Protein AF-A0A969LDV9-F1 (afdb_monomer_lite)

Secondary structure (DSSP, 8-state):
-EEEEETTEEEE---S-SSHHHHHHHHHHHHHHHSS-EEETTEEE-----EEE---GGG-SSHHHHHHHHHHHHHHHHHT-SS-EEE--HHHHHHHHHHHHHHHHHHHHHHTT----------PPPP---

Foldseek 3Di:
DKDAPDDPDIDDDDPDDPDVVVVVVVLLVVQVVQQAWDDDPNDTHGDGAQWFAEDDCVVDPDPVRSVVQRVLQSVVSVVVHTRGGGYGDPVSVVVSVVVVVCVVCVVVCVVVVVDDDDDDDDDDDDPDDD

Radius of gyration: 21.86 Å; chains: 1; bounding box: 70×42×43 Å

pLDDT: mean 85.0, std 11.27, range [45.47, 96.06]

Sequence (130 aa):
MLARLGGDEFTVLLSNLQSVDEAIEVAKRIMKNLVPPFFLEGHELSATASIGIAYGMNSFSSAQDVLRAADTAMYYAKELGKNQYSVFDLDMHTRAVGRLHLIADLPRAIERGELELRYQPIVASRNRLD

Structure (mmCIF, N/CA/C/O backbone):
data_AF-A0A969LDV9-F1
#
_entry.id   AF-A0A969LDV9-F1
#
loop_
_atom_site.group_PDB
_atom_site.id
_atom_site.type_symbol
_atom_site.label_atom_id
_atom_site.label_alt_id
_atom_site.label_comp_id
_atom_site.label_asym_id
_atom_site.label_entity_id
_atom_site.label_seq_id
_atom_site.pdbx_PDB_ins_code
_atom_site.Cartn_x
_atom_site.Cartn_y
_atom_site.Cartn_z
_atom_site.occupancy
_atom_site.B_iso_or_equiv
_atom_site.auth_seq_id
_atom_site.auth_comp_id
_atom_site.auth_asym_id
_atom_site.auth_atom_id
_atom_site.pdbx_PDB_model_num
ATOM 1 N N . MET A 1 1 ? -16.334 7.992 1.622 1.00 90.25 1 MET A N 1
ATOM 2 C CA . MET A 1 1 ? -17.119 6.750 1.408 1.00 90.25 1 MET A CA 1
ATOM 3 C C . MET A 1 1 ? -16.243 5.544 1.704 1.00 90.25 1 MET A C 1
ATOM 5 O O . MET A 1 1 ? -15.041 5.639 1.499 1.00 90.25 1 MET A O 1
ATOM 9 N N . LEU A 1 2 ? -16.831 4.441 2.169 1.00 94.38 2 LEU A N 1
ATOM 10 C CA . LEU A 1 2 ? -16.154 3.156 2.366 1.00 94.38 2 LEU A CA 1
ATOM 11 C C . LEU A 1 2 ? -16.839 2.107 1.487 1.00 94.38 2 LEU A C 1
ATOM 13 O O . LEU A 1 2 ? -18.067 2.049 1.461 1.00 94.38 2 LEU A O 1
ATOM 17 N N . ALA A 1 3 ? -16.051 1.291 0.798 1.00 94.00 3 ALA A N 1
ATOM 18 C CA . ALA A 1 3 ? -16.526 0.165 0.008 1.00 94.00 3 ALA A CA 1
ATOM 19 C C . ALA A 1 3 ? -15.660 -1.072 0.274 1.00 94.00 3 ALA A C 1
ATOM 21 O O . ALA A 1 3 ? -14.482 -0.948 0.604 1.00 94.00 3 ALA A O 1
ATOM 22 N N . ARG A 1 4 ? -16.243 -2.260 0.108 1.00 94.94 4 ARG A N 1
ATOM 23 C CA . ARG A 1 4 ? -15.522 -3.536 0.069 1.00 94.94 4 ARG A CA 1
ATOM 24 C C . ARG A 1 4 ? -15.499 -4.002 -1.381 1.00 94.94 4 ARG A C 1
ATOM 26 O O . ARG A 1 4 ? -16.568 -4.172 -1.961 1.00 94.94 4 ARG A O 1
ATOM 33 N N . LEU A 1 5 ? -14.312 -4.164 -1.957 1.00 85.25 5 LEU A N 1
ATOM 34 C CA . LEU A 1 5 ? -14.166 -4.565 -3.363 1.00 85.25 5 LEU A CA 1
ATOM 35 C C . LEU A 1 5 ? -14.245 -6.085 -3.536 1.00 85.25 5 LEU A C 1
ATOM 37 O O . LEU A 1 5 ? -14.760 -6.567 -4.540 1.00 85.25 5 LEU A O 1
ATOM 41 N N . GLY A 1 6 ? -13.804 -6.835 -2.529 1.00 87.94 6 GLY A N 1
ATOM 42 C CA . GLY A 1 6 ? -13.818 -8.294 -2.521 1.00 87.94 6 GLY A CA 1
ATOM 43 C C . GLY A 1 6 ? -12.914 -8.822 -1.414 1.00 87.94 6 GLY A C 1
ATOM 44 O O . GLY A 1 6 ? -12.087 -8.080 -0.902 1.00 87.94 6 GLY A O 1
ATOM 45 N N . GLY A 1 7 ? -13.091 -10.079 -0.996 1.00 91.06 7 GLY A N 1
ATOM 46 C CA . GLY A 1 7 ? -12.204 -10.705 -0.004 1.00 91.06 7 GLY A CA 1
ATOM 47 C C . GLY A 1 7 ? -12.006 -9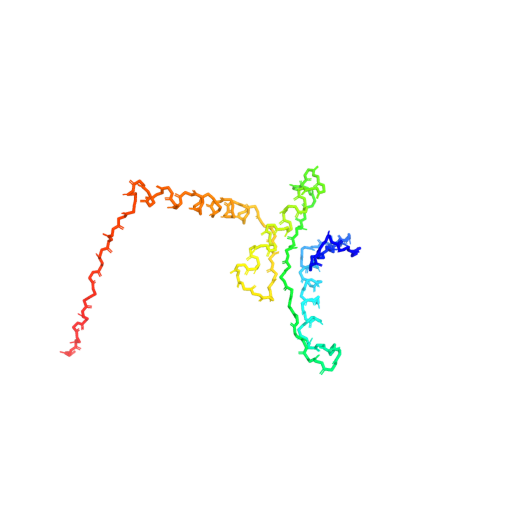.855 1.260 1.00 91.06 7 GLY A C 1
ATOM 48 O O . GLY A 1 7 ? -12.984 -9.466 1.905 1.00 91.06 7 GLY A O 1
ATOM 49 N N . ASP A 1 8 ? -10.750 -9.573 1.587 1.00 90.56 8 ASP A N 1
ATOM 50 C CA . ASP A 1 8 ? -10.272 -8.709 2.671 1.00 90.56 8 ASP A CA 1
ATOM 51 C C . ASP A 1 8 ? -9.943 -7.270 2.216 1.00 90.56 8 ASP A C 1
ATOM 53 O O . ASP A 1 8 ? -9.372 -6.489 2.978 1.00 90.56 8 ASP A O 1
ATOM 57 N N . GLU A 1 9 ? -10.336 -6.887 0.998 1.00 93.19 9 GLU A N 1
ATOM 58 C CA . GLU A 1 9 ? -9.989 -5.607 0.380 1.00 93.19 9 GLU A CA 1
ATOM 59 C C . GLU A 1 9 ? -11.079 -4.545 0.560 1.00 93.19 9 GLU A C 1
ATOM 61 O O . GLU A 1 9 ? -12.254 -4.715 0.202 1.00 93.19 9 GLU A O 1
ATOM 66 N N . PHE A 1 10 ? -10.652 -3.393 1.076 1.00 95.12 10 PHE A N 1
ATOM 67 C CA . PHE A 1 10 ? -11.492 -2.229 1.328 1.00 95.12 10 PHE A CA 1
ATOM 68 C C . PHE A 1 10 ? -10.932 -0.994 0.625 1.00 95.12 10 PHE A C 1
ATOM 70 O O . PHE A 1 10 ? -9.722 -0.797 0.541 1.00 95.12 10 PHE A O 1
ATOM 77 N N . THR A 1 11 ? -11.825 -0.118 0.174 1.00 95.19 11 THR A N 1
ATOM 78 C CA . THR A 1 11 ? -11.481 1.158 -0.459 1.00 95.19 11 THR A CA 1
ATOM 79 C C . THR A 1 11 ? -12.138 2.305 0.281 1.00 95.19 11 THR A C 1
ATOM 81 O O . THR A 1 11 ? -13.342 2.291 0.549 1.00 95.19 11 THR A O 1
ATOM 84 N N . VAL A 1 12 ? -11.341 3.329 0.580 1.00 95.44 12 VAL A N 1
ATOM 85 C CA . VAL A 1 12 ? -11.796 4.558 1.226 1.00 95.44 12 VAL A CA 1
ATOM 86 C C . VAL A 1 12 ? -11.627 5.712 0.250 1.00 95.44 12 VAL A C 1
ATOM 88 O O . VAL A 1 12 ? -10.517 6.021 -0.168 1.00 95.44 12 VAL A O 1
ATOM 91 N N . LEU A 1 13 ? -12.735 6.369 -0.089 1.00 94.06 13 LEU A N 1
ATOM 92 C CA . LEU A 1 13 ? -12.723 7.622 -0.839 1.00 94.06 13 LEU A CA 1
ATOM 93 C C . LEU A 1 13 ? -12.826 8.791 0.138 1.00 94.06 13 LEU A C 1
ATOM 95 O O . LEU A 1 13 ? -13.838 8.928 0.839 1.00 94.06 13 LEU A O 1
ATOM 99 N N . LEU A 1 14 ? -11.795 9.629 0.148 1.00 93.19 14 LEU A N 1
ATOM 100 C CA . LEU A 1 14 ? -11.752 10.895 0.869 1.00 93.19 14 LEU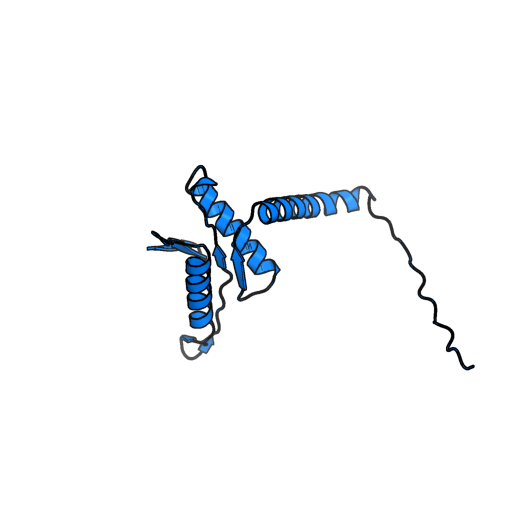 A CA 1
ATOM 101 C C . LEU A 1 14 ? -11.947 12.038 -0.129 1.00 93.19 14 LEU A C 1
ATOM 103 O O . LEU A 1 14 ? -11.344 12.044 -1.200 1.00 93.19 14 LEU A O 1
ATOM 107 N N . SER A 1 15 ? -12.811 12.986 0.213 1.00 89.81 15 SER A N 1
ATOM 108 C CA . SER A 1 15 ? -13.142 14.139 -0.628 1.00 89.81 15 SER A CA 1
ATOM 109 C C . SER A 1 15 ? -12.751 15.424 0.092 1.00 89.81 15 SER A C 1
ATOM 111 O O . SER A 1 15 ? -12.756 15.455 1.320 1.00 89.81 15 SER A O 1
ATOM 113 N N . ASN A 1 16 ? -12.466 16.481 -0.671 1.00 87.12 16 ASN A N 1
ATOM 114 C CA . ASN A 1 16 ? -12.156 17.823 -0.160 1.00 87.12 16 ASN A CA 1
ATOM 115 C C . ASN A 1 16 ? -10.918 17.906 0.755 1.00 87.12 16 ASN A C 1
ATOM 117 O O . ASN A 1 16 ? -10.867 18.761 1.637 1.00 87.12 16 ASN A O 1
ATOM 121 N N . LEU A 1 17 ? -9.924 17.046 0.525 1.00 86.75 17 LEU A N 1
ATOM 122 C CA . LEU A 1 17 ? -8.629 17.124 1.204 1.00 86.75 17 LEU A CA 1
ATOM 123 C C . LEU A 1 17 ? -7.834 18.338 0.708 1.00 86.75 17 LEU A C 1
ATOM 125 O O . LEU A 1 17 ? -7.815 18.593 -0.499 1.00 86.75 17 LEU A O 1
ATOM 129 N N . GLN A 1 18 ? -7.160 19.056 1.609 1.00 84.25 18 GLN A N 1
ATOM 130 C CA . GLN A 1 18 ? -6.258 20.157 1.237 1.00 84.25 18 GLN A CA 1
ATOM 131 C C . GLN A 1 18 ? -4.836 19.661 0.955 1.00 84.25 18 GLN A C 1
ATOM 133 O O . GLN A 1 18 ? -4.093 20.291 0.200 1.00 84.25 18 GLN A O 1
ATOM 138 N N . SER A 1 19 ? -4.450 18.527 1.542 1.00 81.81 19 SER A N 1
ATOM 139 C CA . SER A 1 19 ? -3.135 17.921 1.352 1.00 81.81 19 SER A CA 1
ATOM 140 C C . SER A 1 19 ? -3.177 16.393 1.401 1.00 81.81 19 SER A C 1
ATOM 142 O O . SER A 1 19 ? -4.139 15.770 1.858 1.00 81.81 19 SER A O 1
ATOM 144 N N . VAL A 1 20 ? -2.085 15.774 0.946 1.00 85.56 20 VAL A N 1
ATOM 145 C CA . VAL A 1 20 ? -1.869 14.329 1.095 1.00 85.56 20 VAL A CA 1
ATOM 146 C C . VAL A 1 20 ? -1.702 13.922 2.563 1.00 85.56 20 VAL A C 1
ATOM 148 O O . VAL A 1 20 ? -2.042 12.796 2.924 1.00 85.56 20 VAL A O 1
ATOM 151 N N . ASP A 1 21 ? -1.242 14.834 3.425 1.00 83.31 21 ASP A N 1
ATOM 152 C CA . ASP A 1 21 ? -1.041 14.564 4.851 1.00 83.31 21 ASP A CA 1
ATOM 153 C C . ASP A 1 21 ? -2.353 14.218 5.556 1.00 83.31 21 ASP A C 1
ATOM 155 O O . ASP A 1 21 ? -2.382 13.308 6.380 1.00 83.31 21 ASP A O 1
ATOM 159 N N . GLU A 1 22 ? -3.465 14.843 5.166 1.00 87.44 22 GLU A N 1
ATOM 160 C CA . GLU A 1 22 ? -4.788 14.491 5.690 1.00 87.44 22 GLU A CA 1
ATOM 161 C C . GLU A 1 22 ? -5.177 13.041 5.343 1.00 87.44 22 GLU A C 1
ATOM 163 O O . GLU A 1 22 ? -5.726 12.312 6.174 1.00 87.44 22 GLU A O 1
ATOM 168 N N . ALA A 1 23 ? -4.851 12.571 4.131 1.00 91.50 23 ALA A N 1
ATOM 169 C CA . ALA A 1 23 ? -5.065 11.171 3.756 1.00 91.50 23 ALA A CA 1
ATOM 170 C C . ALA A 1 23 ? -4.163 10.224 4.563 1.00 91.50 23 ALA A C 1
ATOM 172 O O . ALA A 1 23 ? -4.605 9.155 4.995 1.00 91.50 23 ALA A O 1
ATOM 173 N N . ILE A 1 24 ? -2.912 10.628 4.802 1.00 90.12 24 ILE A N 1
ATOM 174 C CA . ILE A 1 24 ? -1.956 9.884 5.628 1.00 90.12 24 ILE A CA 1
ATOM 175 C C . ILE A 1 24 ? -2.457 9.774 7.073 1.00 90.12 24 ILE A C 1
ATOM 177 O O . ILE A 1 24 ? -2.370 8.701 7.673 1.00 90.12 24 ILE A O 1
ATOM 181 N N . GLU A 1 25 ? -3.003 10.845 7.647 1.00 91.38 25 GLU A N 1
ATOM 182 C CA . GLU A 1 25 ? -3.582 10.829 8.992 1.00 91.38 25 GLU A CA 1
ATOM 183 C C . GLU A 1 25 ? -4.755 9.853 9.096 1.00 91.38 25 GLU A C 1
ATOM 185 O O . GLU A 1 25 ? -4.824 9.065 10.045 1.00 91.38 25 GLU A O 1
ATOM 190 N N . VAL A 1 26 ? -5.645 9.839 8.099 1.00 95.31 26 VAL A N 1
ATOM 191 C CA . VAL A 1 26 ? -6.745 8.869 8.044 1.00 95.31 26 VAL A CA 1
ATOM 192 C C . VAL A 1 26 ? -6.212 7.438 7.954 1.00 95.31 26 VAL A C 1
ATOM 194 O O . VAL A 1 26 ? -6.678 6.578 8.705 1.00 95.31 26 VAL A O 1
ATOM 197 N N . ALA A 1 27 ? -5.215 7.173 7.105 1.00 95.00 27 ALA A N 1
ATOM 198 C CA . ALA A 1 27 ? -4.597 5.851 6.989 1.00 95.00 27 ALA A CA 1
ATOM 199 C C . ALA A 1 27 ? -3.981 5.392 8.321 1.00 95.00 27 ALA A C 1
ATOM 201 O O . ALA A 1 27 ? -4.293 4.303 8.809 1.00 95.00 27 ALA A O 1
ATOM 202 N N . LYS A 1 28 ? -3.196 6.257 8.977 1.00 93.31 28 LYS A N 1
ATOM 203 C CA . LYS A 1 28 ? -2.629 6.001 10.312 1.00 93.31 28 LYS A CA 1
ATOM 204 C C . LYS A 1 28 ? -3.717 5.726 11.346 1.00 93.31 28 LYS A C 1
ATOM 206 O O . LYS A 1 28 ? -3.566 4.824 12.170 1.00 93.31 28 LYS A O 1
ATOM 211 N N . ARG A 1 29 ? -4.828 6.470 11.303 1.00 95.31 29 ARG A N 1
ATOM 212 C CA . ARG A 1 29 ? -5.967 6.259 12.203 1.00 95.31 29 ARG A CA 1
ATOM 213 C C . ARG A 1 29 ? -6.604 4.892 11.979 1.00 95.31 29 ARG A C 1
ATOM 215 O O . ARG A 1 29 ? -6.867 4.205 12.960 1.00 95.31 29 ARG A O 1
ATOM 222 N N . ILE A 1 30 ? -6.832 4.485 10.731 1.00 94.56 30 ILE A N 1
ATOM 223 C CA . ILE A 1 30 ? -7.385 3.161 10.402 1.00 94.56 30 ILE A CA 1
ATOM 224 C C . ILE A 1 30 ? -6.469 2.063 10.945 1.00 94.56 30 ILE A C 1
ATOM 226 O O . ILE A 1 30 ? -6.922 1.211 11.704 1.00 94.56 30 ILE A O 1
ATOM 230 N N . MET A 1 31 ? -5.174 2.129 10.633 1.00 93.50 31 MET A N 1
ATOM 231 C CA . MET A 1 31 ? -4.197 1.138 11.084 1.00 93.50 31 MET A CA 1
ATOM 232 C C . MET A 1 31 ? -4.141 1.052 12.611 1.00 93.50 31 MET A C 1
ATOM 234 O O . MET A 1 31 ? -4.244 -0.036 13.166 1.00 93.50 31 MET A O 1
ATOM 238 N N . LYS A 1 32 ? -4.071 2.196 13.307 1.00 92.06 32 LYS A N 1
ATOM 239 C CA . LYS A 1 32 ? -4.051 2.244 14.777 1.00 92.06 32 LYS A CA 1
ATOM 240 C C . LYS A 1 32 ? -5.277 1.577 15.406 1.00 92.06 32 LYS A C 1
ATOM 242 O O . LYS A 1 32 ? -5.143 0.964 16.456 1.00 92.06 32 LYS A O 1
ATOM 247 N N . ASN A 1 33 ? -6.451 1.700 14.788 1.00 92.25 33 ASN A N 1
ATOM 248 C CA . ASN A 1 33 ? -7.678 1.080 15.296 1.00 92.25 33 ASN A CA 1
ATOM 249 C C . ASN A 1 33 ? -7.782 -0.420 14.973 1.00 92.25 33 ASN A C 1
ATOM 251 O O . ASN A 1 33 ? -8.582 -1.098 15.604 1.00 92.25 33 ASN A O 1
ATOM 255 N N . LEU A 1 34 ? -6.984 -0.937 14.032 1.00 89.94 34 LEU A N 1
ATOM 256 C CA . LEU A 1 34 ? -6.915 -2.370 13.716 1.00 89.94 34 LEU A CA 1
ATOM 257 C C . LEU A 1 34 ? -5.871 -3.126 14.545 1.00 89.94 34 LEU A C 1
ATOM 259 O O . LEU A 1 34 ? -5.964 -4.341 14.650 1.00 89.94 34 LEU A O 1
ATOM 263 N N . VAL A 1 35 ? -4.893 -2.425 15.132 1.00 86.12 35 VAL A N 1
ATOM 264 C CA . VAL A 1 35 ? -3.834 -3.038 15.955 1.00 86.12 35 VAL A CA 1
ATOM 265 C C . VAL A 1 35 ? -4.366 -3.814 17.170 1.00 86.12 35 VAL A C 1
ATOM 267 O O . VAL A 1 35 ? -3.831 -4.893 17.428 1.00 86.12 35 VAL A O 1
ATOM 270 N N . PRO A 1 36 ? -5.346 -3.311 17.951 1.00 88.38 36 PRO A N 1
ATOM 271 C CA . PRO A 1 36 ? -5.856 -4.057 19.093 1.00 88.38 36 PRO A CA 1
ATOM 272 C C . PRO A 1 36 ? -6.487 -5.385 18.649 1.00 88.38 36 PRO A C 1
ATOM 274 O O . PRO A 1 36 ? -7.242 -5.395 17.673 1.00 88.38 36 PRO A O 1
ATOM 277 N N . PRO A 1 37 ? -6.219 -6.490 19.362 1.00 88.75 37 PRO A N 1
ATOM 278 C CA . PRO A 1 37 ? -6.865 -7.758 19.071 1.00 88.75 37 PRO A CA 1
ATOM 279 C C . PRO A 1 37 ? -8.376 -7.664 19.309 1.00 88.75 37 PRO A C 1
ATOM 281 O O . PRO A 1 37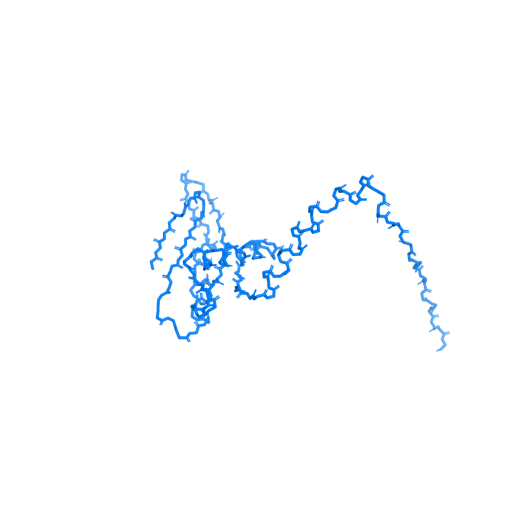 ? -8.851 -6.905 20.159 1.00 88.75 37 PRO A O 1
ATOM 284 N N . PHE A 1 38 ? -9.137 -8.453 18.559 1.00 89.31 38 PHE A N 1
ATOM 285 C CA . PHE A 1 38 ? -10.582 -8.572 18.705 1.00 89.31 38 PHE A CA 1
ATOM 286 C C . PHE A 1 38 ? -10.974 -10.013 19.023 1.00 89.31 38 PHE A C 1
ATOM 288 O O . PHE A 1 38 ? -10.339 -10.967 18.576 1.00 89.31 38 PHE A O 1
ATOM 295 N N . PHE A 1 39 ? -12.041 -10.167 19.808 1.00 91.75 39 PHE A N 1
ATOM 296 C CA . PHE A 1 39 ? -12.568 -11.473 20.183 1.00 91.75 39 PHE A CA 1
ATOM 297 C C . PHE A 1 39 ? -13.647 -11.915 19.200 1.00 91.75 39 PHE A C 1
ATOM 299 O O . PHE A 1 39 ? -14.641 -11.215 19.004 1.00 91.75 39 PHE A O 1
ATOM 306 N N . LEU A 1 40 ? -13.471 -13.099 18.621 1.00 91.00 40 LEU A N 1
ATOM 307 C CA . LEU A 1 40 ? -14.457 -13.759 17.773 1.00 91.00 40 LEU A CA 1
ATOM 308 C C . LEU A 1 40 ? -14.639 -15.194 18.266 1.00 91.00 40 LEU A C 1
ATOM 310 O O . LEU A 1 40 ? -13.673 -15.944 18.340 1.00 91.00 40 LEU A O 1
ATOM 314 N N . GLU A 1 41 ? -15.865 -15.5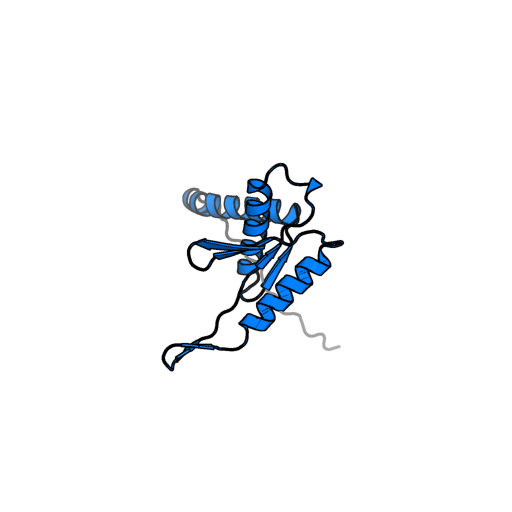62 18.646 1.00 92.12 41 GLU A N 1
ATOM 315 C CA . GLU A 1 41 ? -16.198 -16.916 19.135 1.00 92.12 41 GLU A CA 1
ATOM 316 C C . GLU A 1 41 ? -15.307 -17.404 20.299 1.00 92.12 41 GLU A C 1
ATOM 318 O O . GLU A 1 41 ? -15.021 -18.587 20.438 1.00 92.12 41 GLU A O 1
ATOM 323 N N . GLY A 1 42 ? -14.857 -16.482 21.159 1.00 91.12 42 GLY A N 1
ATOM 324 C CA . GLY A 1 42 ? -13.966 -16.796 22.284 1.00 91.12 42 GLY A CA 1
ATOM 325 C C . GLY A 1 42 ? -12.484 -16.913 21.912 1.00 91.12 42 GLY A C 1
ATOM 326 O O . GLY A 1 42 ? -11.660 -17.139 22.796 1.00 91.12 42 GLY A O 1
ATOM 327 N N . HIS A 1 43 ? -12.128 -16.706 20.644 1.00 90.94 43 HIS A N 1
ATOM 328 C CA . HIS A 1 43 ? -10.750 -16.640 20.171 1.00 90.94 43 HIS A CA 1
ATOM 329 C C . HIS A 1 43 ? -10.284 -15.192 20.032 1.00 90.94 43 HIS A C 1
ATOM 331 O O . HIS A 1 43 ? -10.996 -14.343 19.496 1.00 90.94 43 HIS A O 1
ATOM 337 N N . GLU A 1 44 ? -9.069 -14.922 20.499 1.00 93.44 44 GLU A N 1
ATOM 338 C CA . GLU A 1 44 ? -8.394 -13.644 20.298 1.00 93.44 44 GLU A CA 1
ATOM 339 C C . GLU A 1 44 ? -7.720 -13.638 18.920 1.00 93.44 44 GLU A C 1
ATOM 341 O O . GLU A 1 44 ? -6.888 -14.496 18.617 1.00 93.44 44 GLU A O 1
ATOM 346 N N . LEU A 1 45 ? -8.104 -12.688 18.069 1.00 90.88 45 LEU A N 1
ATOM 347 C CA . LEU A 1 45 ? -7.594 -12.539 16.710 1.00 90.88 45 LEU A CA 1
ATOM 348 C C . LEU A 1 45 ? -6.953 -11.164 16.533 1.00 90.88 45 LEU A C 1
ATOM 350 O O . LEU A 1 45 ? -7.475 -10.156 17.003 1.00 90.88 45 LEU A O 1
ATOM 354 N N . SER A 1 46 ? -5.857 -11.121 15.779 1.00 88.94 46 SER A N 1
ATOM 355 C CA . SER A 1 46 ? -5.173 -9.877 15.419 1.00 88.94 46 SER A CA 1
ATOM 356 C C . SER A 1 46 ? -5.207 -9.683 13.910 1.00 88.94 46 SER A C 1
ATOM 358 O O . SER A 1 46 ? -4.825 -10.577 13.152 1.00 88.94 46 SER A O 1
ATOM 360 N N . ALA A 1 47 ? -5.621 -8.497 13.471 1.00 89.69 47 ALA A N 1
ATOM 361 C CA . ALA A 1 47 ? -5.574 -8.092 12.072 1.00 89.69 47 ALA A CA 1
ATOM 362 C C . ALA A 1 47 ? -4.677 -6.865 11.909 1.00 89.69 47 ALA A C 1
ATOM 364 O O . ALA A 1 47 ? -4.504 -6.058 12.812 1.00 89.69 47 ALA A O 1
ATOM 365 N N . THR A 1 48 ? -4.089 -6.719 10.728 1.00 91.25 48 THR A N 1
ATOM 366 C CA . THR A 1 48 ? -3.352 -5.509 10.350 1.00 91.25 48 THR A CA 1
ATOM 367 C C . THR A 1 48 ? -3.767 -5.124 8.943 1.00 91.25 48 THR A C 1
ATOM 369 O O . THR A 1 48 ? -4.229 -5.977 8.186 1.00 91.25 48 THR A O 1
ATOM 372 N N . ALA A 1 49 ? -3.600 -3.855 8.584 1.00 92.50 49 ALA A N 1
ATOM 373 C CA . ALA A 1 49 ? -3.873 -3.378 7.235 1.00 92.50 49 ALA A CA 1
ATOM 374 C C . ALA A 1 49 ? -2.593 -2.856 6.585 1.00 92.50 49 ALA A C 1
ATOM 376 O O . ALA A 1 49 ? -1.805 -2.158 7.223 1.00 92.50 49 ALA A O 1
ATOM 377 N N . SER A 1 50 ? -2.422 -3.166 5.303 1.00 94.62 50 SER A N 1
ATOM 378 C CA . SER A 1 50 ? -1.497 -2.450 4.427 1.00 94.62 50 SER A CA 1
ATOM 379 C C . SER A 1 50 ? -2.320 -1.512 3.550 1.00 94.62 50 SER A C 1
ATOM 381 O O . SER A 1 50 ? -3.284 -1.961 2.935 1.00 94.62 50 SER A O 1
ATOM 383 N N . ILE A 1 51 ? -1.985 -0.220 3.521 1.00 96.06 51 ILE A N 1
ATOM 384 C CA . ILE A 1 51 ? -2.813 0.812 2.872 1.00 96.06 51 ILE A CA 1
ATOM 385 C C . ILE A 1 51 ? -2.031 1.499 1.751 1.00 96.06 51 ILE A C 1
ATOM 387 O O . ILE A 1 51 ? -0.956 2.045 1.980 1.00 96.06 51 ILE A O 1
ATOM 391 N N . GLY A 1 52 ? -2.592 1.518 0.544 1.00 95.25 52 GLY A N 1
ATOM 392 C CA . GLY A 1 52 ? -2.097 2.331 -0.565 1.00 95.25 52 GLY A CA 1
ATOM 393 C C . GLY A 1 52 ? -2.909 3.610 -0.729 1.00 95.25 52 GLY A C 1
ATOM 394 O O . GLY A 1 52 ? -4.138 3.573 -0.699 1.00 95.25 52 GLY A O 1
ATOM 395 N N . ILE A 1 53 ? -2.232 4.745 -0.892 1.00 94.38 53 ILE A N 1
ATOM 396 C CA . ILE A 1 53 ? -2.853 6.068 -1.005 1.00 94.38 53 ILE A CA 1
ATOM 397 C C . ILE A 1 53 ? -2.549 6.636 -2.389 1.00 94.38 53 ILE A C 1
ATOM 399 O O . ILE A 1 53 ? -1.390 6.862 -2.719 1.00 94.38 53 ILE A O 1
ATOM 403 N N . ALA A 1 54 ? -3.583 6.918 -3.180 1.00 92.38 54 ALA A N 1
ATOM 404 C CA . ALA A 1 54 ? -3.468 7.719 -4.397 1.00 92.38 54 ALA A CA 1
ATOM 405 C C . ALA A 1 54 ? -4.026 9.125 -4.133 1.00 92.38 54 ALA A C 1
ATOM 407 O O . ALA A 1 54 ? -5.169 9.270 -3.700 1.00 92.38 54 ALA A O 1
ATOM 408 N N . TYR A 1 55 ? -3.216 10.154 -4.382 1.00 87.12 55 TYR A N 1
ATOM 409 C CA . TYR A 1 55 ? -3.557 11.560 -4.157 1.00 87.12 55 TYR A CA 1
ATOM 410 C C . TYR A 1 55 ? -3.177 12.402 -5.382 1.00 87.12 55 TYR A C 1
ATOM 412 O O . TYR A 1 55 ? -2.207 12.092 -6.065 1.00 87.12 55 TYR A O 1
ATOM 420 N N . GLY A 1 56 ? -3.929 13.473 -5.653 1.00 73.62 56 GLY A N 1
ATOM 421 C CA . GLY A 1 56 ? -3.680 14.372 -6.786 1.00 73.62 56 GLY A CA 1
ATOM 422 C C . GLY A 1 56 ? -4.441 13.966 -8.050 1.00 73.62 56 GLY A C 1
ATOM 423 O O . GLY A 1 56 ? -3.914 13.296 -8.931 1.00 73.62 56 GLY A O 1
ATOM 424 N N . MET A 1 57 ? -5.697 14.409 -8.153 1.00 60.72 57 MET A N 1
ATOM 425 C CA . MET A 1 57 ? -6.612 14.050 -9.249 1.00 60.72 57 MET A CA 1
ATOM 426 C C . MET A 1 57 ? -6.142 14.523 -10.634 1.00 60.72 57 MET A C 1
ATOM 428 O O . MET A 1 57 ? -6.482 13.891 -11.626 1.00 60.72 57 MET A O 1
ATOM 432 N N . ASN A 1 58 ? -5.322 15.579 -10.717 1.00 59.56 58 ASN A N 1
ATOM 433 C CA . ASN A 1 58 ? -4.846 16.116 -12.000 1.00 59.56 58 ASN A CA 1
ATOM 434 C C . ASN A 1 58 ? -3.867 15.185 -12.736 1.00 59.56 58 ASN A C 1
ATOM 436 O O . ASN A 1 58 ? -3.606 15.400 -13.917 1.00 59.56 58 ASN A O 1
ATOM 440 N N . SER A 1 59 ? -3.340 14.163 -12.058 1.00 64.75 59 SER A N 1
ATOM 441 C CA . SER A 1 59 ? -2.428 13.176 -12.644 1.00 64.75 59 SER A CA 1
ATOM 442 C C . SER A 1 59 ? -3.146 11.936 -13.192 1.00 64.75 59 SER A C 1
ATOM 444 O O . SER A 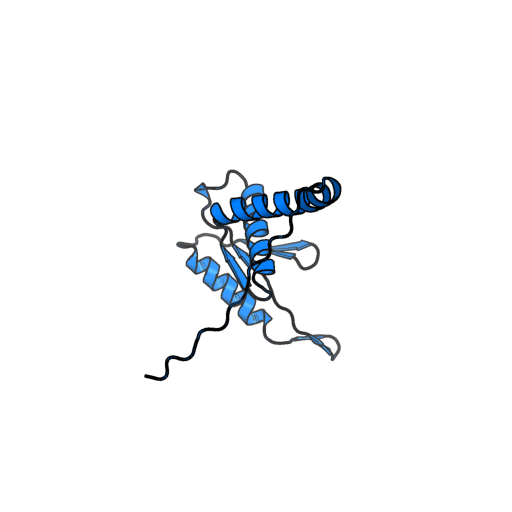1 59 ? -2.494 11.072 -13.774 1.00 64.75 59 SER A O 1
ATOM 446 N N . PHE A 1 60 ? -4.469 11.818 -13.013 1.00 77.62 60 PHE A N 1
ATOM 447 C CA . PHE A 1 60 ? -5.231 10.620 -13.372 1.00 77.62 60 PHE A CA 1
ATOM 448 C C . PHE A 1 60 ? -6.323 10.928 -14.395 1.00 77.62 60 PHE A C 1
ATOM 450 O O . PHE A 1 60 ? -7.101 11.865 -14.240 1.00 77.62 60 PHE A O 1
ATOM 457 N N . SER A 1 61 ? -6.405 10.106 -15.441 1.00 81.75 61 SER A N 1
ATOM 458 C CA . SER A 1 61 ? -7.371 10.285 -16.530 1.00 81.75 61 SER A CA 1
ATOM 459 C C . SER A 1 61 ? -8.706 9.574 -16.280 1.00 81.75 61 SER A C 1
ATOM 461 O O . SER A 1 61 ? -9.689 9.856 -16.962 1.00 81.75 61 SER A O 1
ATOM 463 N N . SER A 1 62 ? -8.767 8.658 -15.308 1.00 89.00 62 SER A N 1
ATOM 464 C CA . SER A 1 62 ? -9.969 7.889 -14.981 1.00 89.00 62 SER A CA 1
ATOM 465 C C . SER A 1 62 ? -9.985 7.391 -13.532 1.00 89.00 62 SER A C 1
ATOM 467 O O . SER A 1 62 ? -8.949 7.285 -12.875 1.00 89.00 62 SER A O 1
ATOM 469 N N . ALA A 1 63 ? -11.166 6.999 -13.042 1.00 88.19 63 ALA A N 1
ATOM 470 C CA . ALA A 1 63 ? -11.299 6.313 -11.755 1.00 88.19 63 ALA A CA 1
ATOM 471 C C . ALA A 1 63 ? -10.521 4.982 -11.708 1.00 88.19 63 ALA A C 1
ATOM 473 O O . ALA A 1 63 ? -9.995 4.618 -10.658 1.00 88.19 63 ALA A O 1
ATOM 474 N N . GLN A 1 64 ? -10.410 4.276 -12.840 1.00 89.38 64 GLN A N 1
ATOM 475 C CA . GLN A 1 64 ? -9.608 3.052 -12.935 1.00 89.38 64 GLN A CA 1
ATOM 476 C C . GLN A 1 64 ? -8.117 3.335 -12.713 1.00 89.38 64 GLN A C 1
ATOM 478 O O . GLN A 1 64 ? -7.448 2.551 -12.043 1.00 89.38 64 GLN A O 1
ATOM 483 N N . ASP A 1 65 ? -7.604 4.469 -13.199 1.00 88.81 65 ASP A N 1
ATOM 484 C CA . ASP A 1 65 ? -6.204 4.852 -12.986 1.00 88.81 65 ASP A CA 1
ATOM 485 C C . ASP A 1 65 ? -5.914 5.153 -11.513 1.00 88.81 65 ASP A C 1
ATOM 487 O O . ASP A 1 65 ? -4.887 4.718 -10.993 1.00 88.81 65 ASP A O 1
ATOM 491 N N . VAL A 1 66 ? -6.840 5.828 -10.823 1.00 89.81 66 VAL A N 1
ATOM 492 C CA . VAL A 1 66 ? -6.727 6.096 -9.379 1.00 89.81 66 VAL A CA 1
ATOM 493 C C . VAL A 1 66 ? -6.704 4.789 -8.586 1.00 89.81 66 VAL A C 1
ATOM 495 O O . VAL A 1 66 ? -5.859 4.616 -7.708 1.00 89.81 66 VAL A O 1
ATOM 498 N N . LEU A 1 67 ? -7.604 3.853 -8.907 1.00 90.81 67 LEU A N 1
ATOM 499 C CA . LEU A 1 67 ? -7.652 2.546 -8.249 1.00 90.81 67 LEU A CA 1
ATOM 500 C C . LEU A 1 67 ? -6.361 1.753 -8.483 1.00 90.81 67 LEU A C 1
ATOM 502 O O . LEU A 1 67 ? -5.796 1.235 -7.526 1.00 90.81 67 LEU A O 1
ATOM 506 N N . ARG A 1 68 ? -5.843 1.723 -9.719 1.00 89.62 68 ARG A N 1
ATOM 507 C CA . ARG A 1 68 ? -4.573 1.050 -10.042 1.00 89.62 68 ARG A CA 1
ATOM 508 C C . ARG A 1 68 ? -3.384 1.679 -9.311 1.00 89.62 68 ARG A C 1
ATOM 510 O O . ARG A 1 68 ? -2.489 0.964 -8.865 1.00 89.62 68 ARG A O 1
ATOM 517 N N . ALA A 1 69 ? -3.358 3.004 -9.181 1.00 89.38 69 ALA A N 1
ATOM 518 C CA . ALA A 1 69 ? -2.318 3.711 -8.440 1.00 89.38 69 ALA A CA 1
ATOM 519 C C . ALA A 1 69 ? -2.366 3.385 -6.937 1.00 89.38 69 ALA A C 1
ATOM 521 O O . ALA A 1 69 ? -1.335 3.063 -6.342 1.00 89.38 69 ALA A O 1
ATOM 522 N N . ALA A 1 70 ? -3.561 3.400 -6.339 1.00 92.50 70 ALA A N 1
ATOM 523 C CA . ALA A 1 70 ? -3.757 3.025 -4.941 1.00 92.50 70 ALA A CA 1
ATOM 524 C C . ALA A 1 70 ? -3.374 1.557 -4.693 1.00 92.50 70 ALA A C 1
ATOM 526 O O . ALA A 1 70 ? -2.676 1.267 -3.725 1.00 92.50 70 ALA A O 1
ATOM 527 N N . ASP A 1 71 ? -3.748 0.652 -5.596 1.00 91.62 71 ASP A N 1
ATOM 528 C CA . ASP A 1 71 ? -3.384 -0.766 -5.532 1.00 91.62 71 ASP A CA 1
ATOM 529 C C . ASP A 1 71 ? -1.863 -0.977 -5.638 1.00 91.62 71 ASP A C 1
ATOM 531 O O . ASP A 1 71 ? -1.258 -1.653 -4.806 1.00 91.62 71 ASP A O 1
ATOM 535 N N . THR A 1 72 ? -1.202 -0.284 -6.574 1.00 90.06 72 THR A N 1
ATOM 536 C CA . THR A 1 72 ? 0.268 -0.311 -6.710 1.00 90.06 72 THR A CA 1
ATOM 537 C C . THR A 1 72 ? 0.954 0.137 -5.414 1.00 90.06 72 THR A C 1
ATOM 539 O O . THR A 1 72 ? 1.896 -0.506 -4.944 1.00 90.06 72 THR A O 1
ATOM 542 N N . ALA A 1 73 ? 0.475 1.225 -4.803 1.00 91.38 73 ALA A N 1
ATOM 543 C CA . ALA A 1 73 ? 1.011 1.709 -3.535 1.00 91.38 73 ALA A CA 1
ATOM 544 C C . ALA A 1 73 ? 0.738 0.738 -2.376 1.00 91.38 73 ALA A C 1
ATOM 546 O O . ALA A 1 73 ? 1.609 0.526 -1.534 1.00 91.38 73 ALA A O 1
ATOM 547 N N . MET A 1 74 ? -0.434 0.101 -2.345 1.00 93.38 74 MET A N 1
ATOM 548 C CA . MET A 1 74 ? -0.770 -0.909 -1.341 1.00 93.38 74 MET A CA 1
ATOM 549 C C . MET A 1 74 ? 0.155 -2.122 -1.457 1.00 93.38 74 MET A C 1
ATOM 551 O O . MET A 1 74 ? 0.644 -2.622 -0.442 1.00 93.38 74 MET A O 1
ATOM 555 N N . TYR A 1 75 ? 0.411 -2.589 -2.679 1.00 90.12 75 TYR A N 1
ATOM 556 C CA . TYR A 1 75 ? 1.318 -3.704 -2.919 1.00 90.12 75 TYR A CA 1
ATOM 557 C C . TYR A 1 75 ? 2.735 -3.371 -2.443 1.00 90.12 75 TYR A C 1
ATOM 559 O O . TYR A 1 75 ? 3.337 -4.145 -1.701 1.00 90.12 75 TYR A O 1
ATOM 567 N N . TYR A 1 76 ? 3.233 -2.174 -2.760 1.00 87.56 76 TYR A N 1
ATOM 568 C CA . TYR A 1 76 ? 4.522 -1.709 -2.252 1.00 87.56 76 TYR A CA 1
ATOM 569 C C . TYR A 1 76 ? 4.554 -1.618 -0.718 1.00 87.56 76 TYR A C 1
ATOM 571 O O . TYR A 1 76 ? 5.526 -2.039 -0.092 1.00 87.56 76 TYR A O 1
ATOM 579 N N . ALA A 1 77 ? 3.468 -1.154 -0.089 1.00 90.25 77 ALA A N 1
ATOM 580 C CA . ALA A 1 77 ? 3.344 -1.169 1.365 1.00 90.25 77 ALA A CA 1
ATOM 581 C C . ALA A 1 77 ? 3.441 -2.597 1.928 1.00 90.25 77 ALA A C 1
ATOM 583 O O . ALA A 1 77 ? 4.144 -2.798 2.912 1.00 90.25 77 ALA A O 1
ATOM 584 N N . LYS A 1 78 ? 2.806 -3.597 1.291 1.00 89.12 78 LYS A N 1
ATOM 585 C CA . LYS A 1 78 ? 2.924 -5.017 1.682 1.00 89.12 78 LYS A CA 1
ATOM 586 C C . LYS A 1 78 ? 4.368 -5.526 1.577 1.00 89.12 78 LYS A C 1
ATOM 588 O O . LYS A 1 78 ? 4.796 -6.280 2.448 1.00 89.12 78 LYS A O 1
ATOM 593 N N . GLU A 1 79 ? 5.122 -5.107 0.559 1.00 87.50 79 GLU A N 1
ATOM 594 C CA . GLU A 1 79 ? 6.533 -5.491 0.395 1.00 87.50 79 GLU A CA 1
ATOM 595 C C . GLU A 1 79 ? 7.460 -4.876 1.452 1.00 87.50 79 GLU A C 1
ATOM 597 O O . GLU A 1 79 ? 8.414 -5.525 1.878 1.00 87.50 79 GLU A O 1
ATOM 602 N N . LEU A 1 80 ? 7.173 -3.652 1.908 1.00 82.56 80 LEU A N 1
ATOM 603 C CA . LEU A 1 80 ? 7.901 -2.998 3.004 1.00 82.56 80 LEU A CA 1
ATOM 604 C C . LEU A 1 80 ? 7.558 -3.573 4.392 1.00 82.56 80 LEU A C 1
ATOM 606 O O . LEU A 1 80 ? 8.194 -3.213 5.385 1.00 82.56 80 LEU A O 1
ATOM 610 N N . GLY A 1 81 ? 6.550 -4.443 4.477 1.00 82.94 81 GLY A N 1
ATOM 611 C CA . GLY A 1 81 ? 6.102 -5.104 5.699 1.00 82.94 81 GLY A CA 1
ATOM 612 C C . GLY A 1 81 ? 4.596 -4.974 5.938 1.00 82.94 81 GLY A C 1
ATOM 613 O O . GLY A 1 81 ? 3.913 -4.096 5.415 1.00 82.94 81 GLY A O 1
ATOM 614 N N . LYS A 1 82 ? 4.045 -5.860 6.773 1.00 80.25 82 LYS A N 1
ATOM 615 C CA . LYS A 1 82 ? 2.646 -5.744 7.216 1.00 80.25 82 LYS A CA 1
ATOM 616 C C . LYS A 1 82 ? 2.475 -4.511 8.112 1.00 80.25 82 LYS A C 1
ATOM 618 O O . LYS A 1 82 ? 3.429 -4.082 8.755 1.00 80.25 82 LYS A O 1
ATOM 623 N N . ASN A 1 83 ? 1.250 -3.987 8.197 1.00 88.62 83 ASN A N 1
ATOM 624 C CA . ASN A 1 83 ? 0.919 -2.815 9.018 1.00 88.62 83 ASN A CA 1
ATOM 625 C C . ASN A 1 83 ? 1.679 -1.538 8.609 1.00 88.62 83 ASN A C 1
ATOM 627 O O . ASN A 1 83 ? 2.213 -0.829 9.461 1.00 88.62 83 ASN A O 1
ATOM 631 N N . GLN A 1 84 ? 1.715 -1.241 7.308 1.00 92.75 84 GLN A N 1
ATOM 632 C CA . GLN A 1 84 ? 2.345 -0.042 6.742 1.00 92.75 84 GLN A CA 1
ATOM 633 C C . GLN A 1 84 ? 1.419 0.641 5.730 1.00 92.75 84 GLN A C 1
ATOM 635 O O . GLN A 1 84 ? 0.499 0.023 5.192 1.00 92.75 84 GLN A O 1
ATOM 640 N N . TYR A 1 85 ? 1.681 1.914 5.439 1.00 93.19 85 TYR A N 1
ATOM 641 C CA . TYR A 1 85 ? 1.045 2.616 4.329 1.00 93.19 85 TYR A CA 1
ATOM 642 C C . TYR A 1 85 ? 2.089 3.069 3.312 1.00 93.19 85 TYR A C 1
ATOM 644 O O . TYR A 1 85 ? 3.261 3.246 3.645 1.00 93.19 85 TYR A O 1
ATOM 652 N N . SER A 1 86 ? 1.657 3.296 2.079 1.00 92.06 86 SER A N 1
ATOM 653 C CA . SER A 1 86 ? 2.477 3.960 1.075 1.00 92.06 86 SER A CA 1
ATOM 654 C C . SER A 1 86 ? 1.642 4.924 0.248 1.00 92.06 86 SER A C 1
ATOM 656 O O . SER A 1 86 ? 0.465 4.675 -0.018 1.00 92.06 86 SER A O 1
ATOM 658 N N . VAL A 1 87 ? 2.254 6.040 -0.133 1.00 90.06 87 VAL A N 1
ATOM 659 C CA . VAL A 1 87 ? 1.657 7.038 -1.018 1.00 90.06 87 VAL A CA 1
ATOM 660 C C . VAL A 1 87 ? 2.199 6.785 -2.408 1.00 90.06 87 VAL A C 1
ATOM 662 O O . VAL A 1 87 ? 3.408 6.705 -2.584 1.00 90.06 87 VAL A O 1
ATOM 665 N N . PHE A 1 88 ? 1.310 6.651 -3.382 1.00 87.19 88 PHE A N 1
ATOM 666 C CA . PHE A 1 88 ? 1.694 6.491 -4.769 1.00 87.19 88 PHE A CA 1
ATOM 667 C C . PHE A 1 88 ? 2.511 7.696 -5.244 1.00 87.19 88 PHE A C 1
ATOM 669 O O . PHE A 1 88 ? 2.047 8.834 -5.178 1.00 87.19 88 PHE A O 1
ATOM 676 N N . ASP A 1 89 ? 3.688 7.405 -5.784 1.00 77.75 89 ASP A N 1
ATOM 677 C CA . ASP A 1 89 ? 4.508 8.328 -6.560 1.00 77.75 89 ASP A CA 1
ATOM 678 C C . ASP A 1 89 ? 4.833 7.673 -7.915 1.00 77.75 89 ASP A C 1
ATOM 680 O O . ASP A 1 89 ? 4.902 6.444 -8.028 1.00 77.75 89 ASP A O 1
ATOM 684 N N . LEU A 1 90 ? 5.034 8.472 -8.959 1.00 63.34 90 LEU A N 1
ATOM 685 C CA . LEU A 1 90 ? 5.318 8.000 -10.317 1.00 63.34 90 LEU A CA 1
ATOM 686 C C . LEU A 1 90 ? 6.596 7.135 -10.364 1.00 63.34 90 LEU A C 1
ATOM 688 O O . LEU A 1 90 ? 6.676 6.153 -11.110 1.00 63.34 90 LEU A O 1
ATOM 692 N N . ASP A 1 91 ? 7.556 7.424 -9.485 1.00 58.59 91 ASP A N 1
ATOM 693 C CA . ASP A 1 91 ? 8.760 6.613 -9.282 1.00 58.59 91 ASP A CA 1
ATOM 694 C C . ASP A 1 91 ? 8.451 5.221 -8.707 1.00 58.59 91 ASP A C 1
ATOM 696 O O . ASP A 1 91 ? 9.114 4.239 -9.058 1.00 58.59 91 ASP A O 1
ATOM 700 N N . MET A 1 92 ? 7.417 5.084 -7.870 1.00 58.31 92 MET A N 1
ATOM 701 C CA . MET A 1 92 ? 6.977 3.778 -7.368 1.00 58.31 92 MET A CA 1
ATOM 702 C C . MET A 1 92 ? 6.351 2.927 -8.469 1.00 58.31 92 MET A C 1
ATOM 704 O O . MET A 1 92 ? 6.607 1.725 -8.516 1.00 58.31 92 MET A O 1
ATOM 708 N N . HIS A 1 93 ? 5.583 3.533 -9.380 1.00 56.88 93 HIS A N 1
ATOM 709 C CA . HIS A 1 93 ? 5.047 2.819 -10.540 1.00 56.88 93 HIS A CA 1
ATOM 710 C C . HIS A 1 93 ? 6.174 2.259 -11.413 1.00 56.88 93 HIS A C 1
ATOM 712 O O . HIS A 1 93 ? 6.177 1.075 -11.747 1.00 56.88 93 HIS A O 1
ATOM 718 N N . THR A 1 94 ? 7.182 3.085 -11.698 1.00 58.53 94 THR A N 1
ATOM 719 C CA . THR A 1 94 ? 8.352 2.692 -12.494 1.00 58.53 94 THR A CA 1
ATOM 720 C C . THR A 1 94 ? 9.128 1.545 -11.833 1.00 58.53 94 THR A C 1
ATOM 722 O O . THR A 1 94 ? 9.483 0.570 -12.498 1.00 58.53 94 THR A O 1
ATOM 725 N N . ARG A 1 95 ? 9.338 1.598 -10.509 1.00 57.25 95 ARG A N 1
ATOM 726 C CA . ARG A 1 95 ? 10.000 0.522 -9.746 1.00 57.25 95 ARG A CA 1
ATOM 727 C C . ARG A 1 95 ? 9.179 -0.768 -9.699 1.00 57.25 95 ARG A C 1
ATOM 729 O O . ARG A 1 95 ? 9.752 -1.845 -9.851 1.00 57.25 95 ARG A O 1
ATOM 736 N N . ALA A 1 96 ? 7.861 -0.677 -9.518 1.00 57.56 96 ALA A N 1
ATOM 737 C CA . ALA A 1 96 ? 6.970 -1.836 -9.501 1.00 57.56 96 ALA A CA 1
ATOM 738 C C . ALA A 1 96 ? 6.945 -2.548 -10.864 1.00 57.56 96 ALA A C 1
ATOM 740 O O . ALA A 1 96 ? 7.121 -3.764 -10.929 1.00 57.56 96 ALA A O 1
ATOM 741 N N . VAL A 1 97 ? 6.824 -1.789 -11.958 1.00 67.25 97 VAL A N 1
ATOM 742 C CA . VAL A 1 97 ? 6.900 -2.323 -13.328 1.00 67.25 97 VAL A CA 1
ATOM 743 C C . VAL A 1 97 ? 8.271 -2.949 -13.602 1.00 67.25 97 VAL A C 1
ATOM 745 O O . VAL A 1 97 ? 8.345 -4.055 -14.134 1.00 67.25 97 VAL A O 1
ATOM 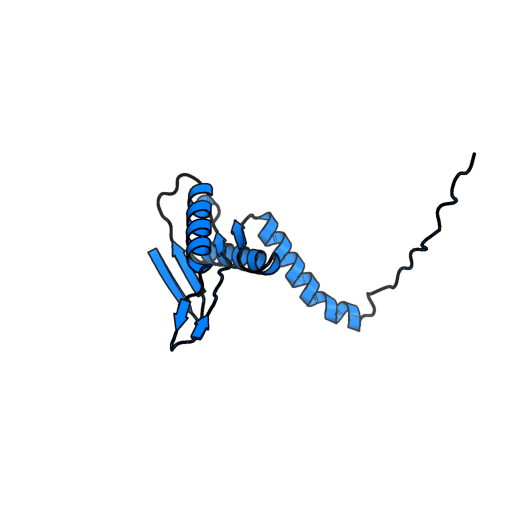748 N N . GLY A 1 98 ? 9.363 -2.294 -13.193 1.00 62.66 98 GLY A N 1
ATOM 749 C CA . GLY A 1 98 ? 10.715 -2.848 -13.318 1.00 62.66 98 GLY A CA 1
ATOM 750 C C . GLY A 1 98 ? 10.895 -4.170 -12.564 1.00 62.66 98 GLY A C 1
ATOM 751 O O . GLY A 1 98 ? 11.485 -5.110 -13.093 1.00 62.66 98 GLY A O 1
ATOM 752 N N . ARG A 1 99 ? 10.333 -4.285 -11.355 1.00 65.06 99 ARG A N 1
ATOM 753 C CA . ARG A 1 99 ? 10.381 -5.518 -10.558 1.00 65.06 99 ARG A CA 1
ATOM 754 C C . ARG A 1 99 ? 9.574 -6.655 -11.183 1.00 65.06 99 ARG A C 1
ATOM 756 O O . ARG A 1 99 ? 10.043 -7.790 -11.176 1.00 65.06 99 ARG A O 1
ATOM 763 N N . LEU A 1 100 ? 8.397 -6.364 -11.736 1.00 65.00 100 LEU A N 1
ATOM 764 C CA . LEU A 1 100 ? 7.594 -7.358 -12.453 1.00 65.00 100 LEU A CA 1
ATOM 765 C C . LEU A 1 100 ? 8.334 -7.896 -13.682 1.00 65.00 100 LEU A C 1
ATOM 767 O O . LEU A 1 100 ? 8.367 -9.110 -13.878 1.00 65.00 100 LEU A O 1
ATOM 771 N N . HIS A 1 101 ? 8.984 -7.022 -14.457 1.00 72.00 101 HIS A N 1
ATOM 772 C CA . HIS A 1 101 ? 9.836 -7.449 -15.569 1.00 72.00 101 HIS A CA 1
ATOM 773 C C . HIS A 1 101 ? 10.999 -8.321 -15.094 1.00 72.00 101 HIS A C 1
ATOM 775 O O . HIS A 1 101 ? 11.174 -9.416 -15.614 1.00 72.00 101 HIS A O 1
ATOM 781 N N . LEU A 1 102 ? 11.722 -7.913 -14.044 1.00 73.44 102 LEU A N 1
ATOM 782 C CA . LEU A 1 102 ? 12.826 -8.703 -13.492 1.00 73.44 102 LEU A CA 1
ATOM 783 C C . LEU A 1 102 ? 12.379 -10.112 -13.065 1.00 73.44 102 LEU A C 1
ATOM 785 O O . LEU A 1 102 ? 13.062 -11.090 -13.357 1.00 73.44 102 LEU A O 1
ATOM 789 N N . ILE A 1 103 ? 11.224 -10.232 -12.402 1.00 75.94 103 ILE A N 1
ATOM 790 C CA . ILE A 1 103 ? 10.659 -11.529 -11.997 1.00 75.94 103 ILE A CA 1
ATOM 791 C C . ILE A 1 103 ? 10.260 -12.362 -13.221 1.00 75.94 103 ILE A C 1
ATOM 793 O O . ILE A 1 103 ? 10.491 -13.569 -13.236 1.00 75.94 103 ILE A O 1
ATOM 797 N N . ALA A 1 104 ? 9.681 -11.739 -14.248 1.00 77.06 104 ALA A N 1
ATOM 798 C CA . ALA A 1 104 ? 9.315 -12.419 -15.489 1.00 77.06 104 ALA A CA 1
ATOM 799 C C . ALA A 1 104 ? 10.535 -12.831 -16.337 1.00 77.06 104 ALA A C 1
ATOM 801 O O . ALA A 1 104 ? 10.443 -13.751 -17.158 1.00 77.06 104 ALA A O 1
ATOM 802 N N . ASP A 1 105 ? 11.665 -12.144 -16.181 1.00 85.62 105 ASP A N 1
ATOM 803 C CA . ASP A 1 105 ? 12.904 -12.401 -16.915 1.00 85.62 105 ASP A CA 1
ATOM 804 C C . ASP A 1 105 ? 13.792 -13.435 -16.208 1.00 85.62 105 ASP A C 1
ATOM 806 O O . ASP A 1 105 ? 14.451 -14.228 -16.879 1.00 85.62 105 ASP A O 1
ATOM 810 N N . LEU A 1 106 ? 13.766 -13.507 -14.872 1.00 85.31 106 LEU A N 1
ATOM 811 C CA . LEU A 1 106 ? 14.656 -14.372 -14.089 1.00 85.31 106 LEU A CA 1
ATOM 812 C C . LEU A 1 106 ? 14.585 -15.875 -14.453 1.00 85.31 106 LEU A C 1
ATOM 814 O O . LEU A 1 106 ? 15.648 -16.481 -14.594 1.00 85.31 106 LEU A O 1
ATOM 818 N N . PRO A 1 107 ? 13.409 -16.503 -14.675 1.00 88.81 107 PRO A N 1
ATOM 819 C CA . PRO A 1 107 ? 13.345 -17.897 -15.124 1.00 88.81 107 PRO A CA 1
ATOM 820 C C . PRO A 1 107 ? 14.032 -18.111 -16.477 1.00 88.81 107 PRO A C 1
ATOM 822 O O . PRO A 1 107 ? 14.774 -19.075 -16.654 1.00 88.81 107 PRO A O 1
ATOM 825 N N . ARG A 1 108 ? 13.851 -17.167 -17.410 1.00 88.19 108 ARG A N 1
ATOM 826 C CA . ARG A 1 108 ? 14.486 -17.208 -18.734 1.00 88.19 108 ARG A CA 1
ATOM 827 C C . ARG A 1 108 ? 15.995 -16.998 -18.637 1.00 88.19 108 ARG A C 1
ATOM 829 O O . ARG A 1 108 ? 16.733 -17.675 -19.342 1.00 88.19 108 ARG A O 1
ATOM 836 N N . ALA A 1 109 ? 16.452 -16.116 -17.750 1.00 86.44 109 ALA A N 1
ATOM 837 C CA . ALA A 1 109 ? 17.874 -15.898 -17.499 1.00 86.44 109 ALA A CA 1
ATOM 838 C C . ALA A 1 109 ? 18.561 -17.163 -16.952 1.00 86.44 109 ALA A C 1
ATOM 840 O O . ALA A 1 109 ? 19.696 -17.461 -17.323 1.00 86.44 109 ALA A O 1
ATOM 841 N N . ILE A 1 110 ? 17.864 -17.952 -16.124 1.00 87.88 110 ILE A N 1
ATOM 842 C CA . ILE A 1 110 ? 18.350 -19.257 -15.651 1.00 87.88 110 ILE A CA 1
ATOM 843 C C . ILE A 1 110 ? 18.428 -20.259 -16.810 1.00 87.88 110 ILE A C 1
ATOM 845 O O . ILE A 1 110 ? 19.475 -20.872 -17.008 1.00 87.88 110 ILE A O 1
ATOM 849 N N . GLU A 1 111 ? 17.358 -20.403 -17.599 1.00 90.75 111 GLU A N 1
ATOM 850 C CA . GLU A 1 111 ? 17.325 -21.318 -18.753 1.00 90.75 111 GLU A CA 1
ATOM 851 C C . GLU A 1 111 ? 18.403 -20.997 -19.798 1.00 90.75 111 GLU A C 1
ATOM 853 O O . GLU A 1 111 ? 18.967 -21.898 -20.415 1.00 90.75 111 GLU A O 1
ATOM 858 N N . ARG A 1 112 ? 18.701 -19.710 -19.992 1.00 94.00 112 ARG A N 1
ATOM 859 C CA . ARG A 1 112 ? 19.670 -19.221 -20.981 1.00 94.00 112 ARG A CA 1
ATOM 860 C C . ARG A 1 112 ? 21.100 -19.121 -20.453 1.00 94.00 112 ARG A C 1
ATOM 862 O O . ARG A 1 112 ? 21.991 -18.765 -21.218 1.00 94.00 112 ARG A O 1
ATOM 869 N N . GLY A 1 113 ? 21.334 -19.433 -19.177 1.00 90.31 113 GLY A N 1
ATOM 870 C CA . GLY A 1 113 ? 22.663 -19.341 -18.568 1.00 90.31 113 GLY A CA 1
ATOM 871 C C . GLY A 1 113 ? 23.201 -17.909 -18.488 1.00 90.31 113 GLY A C 1
ATOM 872 O O . GLY A 1 113 ? 24.405 -17.698 -18.580 1.00 90.31 113 GLY A O 1
ATOM 873 N N . GLU A 1 114 ? 22.319 -16.922 -18.327 1.00 93.56 114 GLU A N 1
ATOM 874 C CA . GLU A 1 114 ? 22.661 -15.492 -18.276 1.00 93.56 114 GLU A CA 1
ATOM 875 C C . GLU A 1 114 ? 23.138 -15.042 -16.875 1.00 93.56 114 GLU A C 1
ATOM 877 O O . GLU A 1 114 ? 23.463 -13.872 -16.675 1.00 93.56 114 GLU A O 1
ATOM 882 N N . LEU A 1 115 ? 23.195 -15.954 -15.894 1.00 91.06 115 LEU A N 1
ATOM 883 C CA . LEU A 1 115 ? 23.701 -15.694 -14.542 1.00 91.06 115 LEU A CA 1
ATOM 884 C C . LEU A 1 115 ? 25.167 -16.124 -14.407 1.00 91.06 115 LEU A C 1
ATOM 886 O O . LEU A 1 115 ? 25.531 -17.245 -14.759 1.00 91.06 115 LEU A O 1
ATOM 890 N N . GLU A 1 116 ? 25.996 -15.263 -13.818 1.00 89.94 116 GLU A N 1
ATOM 891 C CA . GLU A 1 116 ? 27.407 -15.546 -13.540 1.00 89.94 116 GLU A CA 1
ATOM 892 C C . GLU A 1 116 ? 27.730 -15.462 -12.045 1.00 89.94 116 GLU A C 1
ATOM 894 O O . GLU A 1 116 ? 27.134 -14.691 -11.289 1.00 89.94 116 GLU A O 1
ATOM 899 N N . LEU A 1 117 ? 28.715 -16.251 -11.614 1.00 90.62 117 LEU A N 1
ATOM 900 C CA . LEU A 1 117 ? 29.188 -16.255 -10.237 1.00 90.62 117 LEU A CA 1
ATOM 901 C C . LEU A 1 117 ? 30.424 -15.362 -10.109 1.00 90.62 117 LEU A C 1
ATOM 903 O O . LEU A 1 117 ? 31.446 -15.586 -10.757 1.00 90.62 117 LEU A O 1
ATOM 907 N N . ARG A 1 118 ? 30.339 -14.352 -9.244 1.00 90.31 118 ARG A N 1
ATOM 908 C CA . ARG A 1 118 ? 31.454 -13.460 -8.911 1.00 90.31 118 ARG A CA 1
ATOM 909 C C . ARG A 1 118 ? 31.921 -13.748 -7.488 1.00 90.31 118 ARG A C 1
ATOM 911 O O . ARG A 1 118 ? 31.104 -13.858 -6.579 1.00 90.31 118 ARG A O 1
ATOM 918 N N . TYR A 1 119 ? 33.234 -13.834 -7.293 1.00 91.81 119 TYR A N 1
ATOM 919 C CA . TYR A 1 119 ? 33.846 -14.047 -5.982 1.00 91.81 119 TYR A CA 1
ATOM 920 C C . TYR A 1 119 ? 34.588 -12.790 -5.538 1.00 91.81 119 TYR A C 1
ATOM 922 O O . TYR A 1 119 ? 35.396 -12.249 -6.294 1.00 91.81 119 TYR A O 1
ATOM 930 N N . GLN A 1 120 ? 34.344 -12.352 -4.303 1.00 92.25 120 GLN A N 1
ATOM 931 C CA . GLN A 1 120 ? 35.065 -11.242 -3.686 1.00 92.25 120 GLN A CA 1
ATOM 932 C C . GLN A 1 120 ? 35.877 -11.761 -2.487 1.00 92.25 120 GLN A C 1
ATOM 934 O O . GLN A 1 120 ? 35.286 -12.325 -1.564 1.00 92.25 120 GLN A O 1
ATOM 939 N N . PRO A 1 121 ? 37.216 -11.615 -2.481 1.00 88.88 121 PRO A N 1
ATOM 940 C CA . PRO A 1 121 ? 38.046 -12.102 -1.385 1.00 88.88 121 PRO A CA 1
ATOM 941 C C . PRO A 1 121 ? 37.875 -11.231 -0.135 1.00 88.88 121 PRO A C 1
ATOM 943 O O . PRO A 1 121 ? 37.900 -10.003 -0.212 1.00 88.88 121 PRO A O 1
ATOM 946 N N . ILE A 1 122 ? 37.762 -11.872 1.028 1.00 88.69 122 ILE A N 1
ATOM 947 C CA . ILE A 1 122 ? 37.786 -11.207 2.335 1.00 88.69 122 ILE A CA 1
ATOM 948 C C . ILE A 1 122 ? 39.216 -11.304 2.875 1.00 88.69 122 ILE A C 1
ATOM 950 O O . ILE A 1 122 ? 39.724 -12.406 3.079 1.00 88.69 122 ILE A O 1
ATOM 954 N N . VAL A 1 123 ? 39.873 -10.163 3.097 1.00 90.19 123 VAL A N 1
ATOM 955 C CA . VAL A 1 123 ? 41.236 -10.098 3.650 1.00 90.19 123 VAL A CA 1
ATOM 956 C C . VAL A 1 123 ? 41.210 -9.606 5.093 1.00 90.19 123 VAL A C 1
ATOM 958 O O . VAL A 1 123 ? 40.477 -8.679 5.431 1.00 90.19 123 VAL A O 1
ATOM 961 N N . ALA A 1 124 ? 42.017 -10.221 5.955 1.00 83.75 124 ALA A N 1
ATOM 962 C CA . ALA A 1 124 ? 42.182 -9.762 7.328 1.00 83.75 124 ALA A CA 1
ATOM 963 C C . ALA A 1 124 ? 42.977 -8.447 7.362 1.00 83.75 124 ALA A C 1
ATOM 965 O O . ALA A 1 124 ? 44.027 -8.329 6.724 1.00 83.75 124 ALA A O 1
ATOM 966 N N . SER A 1 125 ? 42.506 -7.466 8.134 1.00 75.94 125 SER A N 1
ATOM 967 C CA . SER A 1 125 ? 43.276 -6.260 8.428 1.00 75.94 125 SER A CA 1
ATOM 968 C C . SER A 1 125 ? 44.418 -6.604 9.386 1.00 75.94 125 SER A C 1
ATOM 970 O O . SER A 1 125 ? 44.234 -7.250 10.418 1.00 75.94 125 SER A O 1
ATOM 972 N N . ARG A 1 126 ? 45.639 -6.196 9.033 1.00 77.75 126 ARG A N 1
ATOM 973 C CA . ARG A 1 126 ? 46.809 -6.375 9.894 1.00 77.75 126 ARG A CA 1
ATOM 974 C C . ARG A 1 126 ? 46.683 -5.393 11.065 1.00 77.75 126 ARG A C 1
ATOM 976 O O . ARG A 1 126 ? 46.647 -4.185 10.843 1.00 77.75 126 ARG A O 1
ATOM 983 N N . ASN A 1 127 ? 46.580 -5.909 12.291 1.00 66.88 127 ASN A N 1
ATOM 984 C CA . ASN A 1 127 ? 46.585 -5.095 13.507 1.00 66.88 127 ASN A CA 1
ATOM 985 C C . ASN A 1 127 ? 47.895 -4.294 13.545 1.00 66.88 127 ASN A C 1
ATOM 987 O O . ASN A 1 127 ? 48.976 -4.886 13.545 1.00 66.88 127 ASN A O 1
ATOM 991 N N . ARG A 1 128 ? 47.805 -2.961 13.527 1.00 55.56 128 ARG A N 1
ATOM 992 C CA . ARG A 1 128 ? 48.966 -2.080 13.660 1.00 55.56 128 ARG A CA 1
ATOM 993 C C . ARG A 1 128 ? 49.293 -1.973 15.149 1.00 55.56 128 ARG A C 1
ATOM 995 O O . ARG A 1 128 ? 48.684 -1.182 15.858 1.00 55.56 128 ARG A O 1
ATOM 1002 N N . LEU A 1 129 ? 50.189 -2.833 15.622 1.00 56.41 129 LEU A N 1
ATOM 1003 C CA . LEU A 1 129 ? 50.963 -2.553 16.825 1.00 56.41 129 LEU A CA 1
ATOM 1004 C C . LEU A 1 129 ? 52.206 -1.808 16.355 1.00 56.41 129 LEU A C 1
ATOM 1006 O O . LEU A 1 129 ? 53.096 -2.449 15.814 1.00 56.41 129 LEU A O 1
ATOM 1010 N N . ASP A 1 130 ? 52.171 -0.485 16.498 1.00 45.47 130 ASP A N 1
ATOM 1011 C CA . ASP A 1 130 ? 53.311 0.421 16.679 1.00 45.47 130 ASP A CA 1
ATOM 1012 C C . ASP A 1 130 ? 52.796 1.642 17.456 1.00 45.47 130 ASP A C 1
ATOM 1014 O O . ASP A 1 130 ? 51.874 2.320 16.929 1.00 45.47 130 ASP A O 1
#